Protein AF-A0A2T2WN73-F1 (afdb_monomer)

Radius of gyration: 22.27 Å; Cα contacts (8 Å, |Δi|>4): 66; chains: 1; bounding box: 47×27×77 Å

Organism: NCBI:txid53633

Secondary structure (DSSP, 8-state):
--HHHHHHHHHHHHHHHHHHHHHHT--HHHHHHHHHHHHHHHHHHHHHHHHHHHHHHH--S--HHHHHHHHHHHHHHHHHHHHHHHHHHHHHHHHHTTHHHHHHHHHHH-THHHHHHHHHHHHHHHHHHTTS----SSSSSSTTS----

Nearest PDB structures (foldseek):
  4d2e-assembly1_B  TM=8.988E-01  e=9.917E-03  Escherichia coli K-12
  4d2e-assembly1_C  TM=9.033E-01  e=1.722E-02  Escherichia coli K-12
  4uxz-assembly1_C  TM=8.981E-01  e=1.924E-02  Escherichia coli K-12
  4brb-assembly2_D  TM=8.703E-01  e=1.820E-02  Escherichia coli K-12

pLDDT: mean 76.31, std 14.44, range [42.84, 96.0]

Sequence (149 aa):
MRYQRNLRVHVSIALIAVTLGWLIGLSSLEWALVVLTMASVLTLELVNTGIEALVDLVSPGQHHLAAVAKDAAAGAVLVAAAASVVVGLLVYGPQLGHFGQRFMIRWQESPAVIVAWGVVLALCYVVIWGVVPARKRREGGQNRIGGTP

Mean predicted aligned error: 11.68 Å

Structure (mmCIF, N/CA/C/O backbone):
data_AF-A0A2T2WN73-F1
#
_entry.id   AF-A0A2T2WN73-F1
#
loop_
_atom_site.group_PDB
_atom_site.id
_atom_site.type_symbol
_atom_site.label_atom_id
_atom_site.label_alt_id
_atom_site.label_comp_id
_atom_site.label_asym_id
_atom_site.label_entity_id
_atom_site.label_seq_id
_atom_site.pdbx_PDB_ins_code
_atom_site.Cartn_x
_atom_site.Cartn_y
_atom_site.Cartn_z
_atom_site.occupancy
_atom_site.B_iso_or_equiv
_atom_site.auth_seq_id
_atom_site.auth_comp_id
_atom_site.auth_asym_id
_atom_site.auth_atom_id
_atom_site.pdbx_PDB_model_num
ATOM 1 N N . MET A 1 1 ? -0.260 -2.115 22.208 1.00 42.84 1 MET A N 1
ATOM 2 C CA . MET A 1 1 ? 0.840 -2.563 21.312 1.00 42.84 1 MET A CA 1
ATOM 3 C C . MET A 1 1 ? 0.373 -3.070 19.928 1.00 42.84 1 MET A C 1
ATOM 5 O O . MET A 1 1 ? 1.164 -3.712 19.248 1.00 42.84 1 MET A O 1
ATOM 9 N N . ARG A 1 2 ? -0.858 -2.786 19.455 1.00 52.28 2 ARG A N 1
ATOM 10 C CA . ARG A 1 2 ? -1.332 -3.253 18.129 1.00 52.28 2 ARG A CA 1
ATOM 11 C C . ARG A 1 2 ? -0.942 -2.320 16.973 1.00 52.28 2 ARG A C 1
ATOM 13 O O . ARG A 1 2 ? -0.438 -2.812 15.971 1.00 52.28 2 ARG A O 1
ATOM 20 N N . TYR A 1 3 ? -1.003 -1.002 17.189 1.00 54.50 3 TYR A N 1
ATOM 21 C CA . TYR A 1 3 ? -0.595 0.029 16.219 1.00 54.50 3 TYR A CA 1
ATOM 22 C C . TYR A 1 3 ? 0.779 -0.230 15.579 1.00 54.50 3 TYR A C 1
ATOM 24 O O . TYR A 1 3 ? 0.928 -0.226 14.361 1.00 54.50 3 TYR A O 1
ATOM 32 N N . GLN A 1 4 ? 1.790 -0.554 16.394 1.00 53.72 4 GLN A N 1
ATOM 33 C CA . GLN A 1 4 ? 3.131 -0.815 15.870 1.00 53.72 4 GLN A CA 1
ATOM 34 C C . GLN A 1 4 ? 3.208 -2.054 14.973 1.00 53.72 4 GLN A C 1
ATOM 36 O O . GLN A 1 4 ? 4.087 -2.117 14.123 1.00 53.72 4 GLN A O 1
ATOM 41 N N . ARG A 1 5 ? 2.338 -3.052 15.162 1.00 59.53 5 ARG A N 1
ATOM 42 C CA . ARG A 1 5 ? 2.414 -4.319 14.426 1.00 59.53 5 ARG A CA 1
ATOM 43 C C . ARG A 1 5 ? 1.804 -4.189 13.032 1.00 59.53 5 ARG A C 1
ATOM 45 O O . ARG A 1 5 ? 2.439 -4.621 12.075 1.00 59.53 5 ARG A O 1
ATOM 52 N N . ASN A 1 6 ? 0.652 -3.532 12.915 1.00 65.75 6 ASN A N 1
ATOM 53 C CA . ASN A 1 6 ? -0.012 -3.332 11.626 1.00 65.75 6 ASN A CA 1
ATOM 54 C C . ASN A 1 6 ? 0.774 -2.349 10.751 1.00 65.75 6 ASN A C 1
ATOM 56 O O . ASN A 1 6 ? 1.043 -2.643 9.588 1.00 65.75 6 ASN A O 1
ATOM 60 N N . LEU A 1 7 ? 1.291 -1.261 11.335 1.00 66.75 7 LEU A N 1
ATOM 61 C CA . LEU A 1 7 ? 2.127 -0.301 10.607 1.00 66.75 7 LEU A CA 1
ATOM 62 C C . LEU A 1 7 ? 3.383 -0.960 10.000 1.00 66.75 7 LEU A C 1
ATOM 64 O O . LEU A 1 7 ? 3.749 -0.669 8.866 1.00 66.75 7 LEU A O 1
ATOM 68 N N . ARG A 1 8 ? 4.020 -1.902 10.716 1.00 68.31 8 ARG A N 1
ATOM 69 C CA . ARG A 1 8 ? 5.186 -2.659 10.212 1.00 68.31 8 ARG A CA 1
ATOM 70 C C . ARG A 1 8 ? 4.838 -3.516 8.999 1.00 68.31 8 ARG A C 1
ATOM 72 O O . ARG A 1 8 ? 5.622 -3.569 8.055 1.00 68.31 8 ARG A O 1
ATOM 79 N N . VAL A 1 9 ? 3.680 -4.175 9.016 1.00 71.38 9 VAL A N 1
ATOM 80 C CA . VAL A 1 9 ? 3.205 -4.991 7.890 1.00 71.38 9 VAL A CA 1
ATOM 81 C C . VAL A 1 9 ? 2.917 -4.103 6.683 1.00 71.38 9 VAL A C 1
ATOM 83 O O . VAL A 1 9 ? 3.425 -4.384 5.601 1.00 71.38 9 VAL A O 1
ATOM 86 N N . HIS A 1 10 ? 2.205 -2.989 6.868 1.00 74.00 10 HIS A N 1
ATOM 87 C CA . HIS A 1 10 ? 1.911 -2.071 5.767 1.00 74.00 10 HIS A CA 1
ATOM 88 C C . HIS A 1 10 ? 3.172 -1.450 5.163 1.00 74.00 10 HIS A C 1
ATOM 90 O O . HIS A 1 10 ? 3.284 -1.405 3.944 1.00 74.00 10 HIS A O 1
ATOM 96 N N . VAL A 1 11 ? 4.150 -1.043 5.980 1.00 75.50 11 VAL A N 1
ATOM 97 C CA . VAL A 1 11 ? 5.435 -0.509 5.489 1.00 75.50 11 VAL A CA 1
ATOM 98 C C . VAL A 1 11 ? 6.238 -1.573 4.736 1.00 75.50 11 VAL A C 1
ATOM 100 O O . VAL A 1 11 ? 6.861 -1.276 3.720 1.00 75.50 11 VAL A O 1
ATOM 103 N N . SER A 1 12 ? 6.197 -2.825 5.192 1.00 72.50 12 SER A N 1
ATOM 104 C CA . SER A 1 12 ? 6.900 -3.930 4.531 1.00 72.50 12 SER A CA 1
ATOM 105 C C . SER A 1 12 ? 6.271 -4.266 3.175 1.00 72.50 12 SER A C 1
ATOM 107 O O . SER A 1 12 ? 6.980 -4.409 2.183 1.00 72.50 12 SER A O 1
ATOM 109 N N . ILE A 1 13 ? 4.937 -4.327 3.107 1.00 77.25 13 ILE A N 1
ATOM 110 C CA . ILE A 1 13 ? 4.190 -4.540 1.857 1.00 77.25 13 ILE A CA 1
ATOM 111 C C . ILE A 1 13 ? 4.399 -3.363 0.898 1.00 77.25 13 ILE A C 1
ATOM 113 O O . ILE A 1 13 ? 4.656 -3.577 -0.284 1.00 77.25 13 ILE A O 1
ATOM 117 N N . ALA A 1 14 ? 4.344 -2.132 1.412 1.00 79.50 14 ALA A N 1
ATOM 118 C CA . ALA A 1 14 ? 4.617 -0.910 0.665 1.00 79.50 14 ALA A CA 1
ATOM 119 C C . ALA A 1 14 ? 5.994 -0.950 -0.000 1.00 79.50 14 ALA A C 1
ATOM 121 O O . ALA A 1 14 ? 6.123 -0.666 -1.188 1.00 79.50 14 ALA A O 1
ATOM 122 N N . LEU A 1 15 ? 7.018 -1.347 0.754 1.00 80.12 15 LEU A N 1
ATOM 123 C CA . LEU A 1 15 ? 8.366 -1.456 0.228 1.00 80.12 15 LEU A CA 1
ATOM 124 C C . LEU A 1 15 ? 8.458 -2.495 -0.890 1.00 80.12 15 LEU A C 1
ATOM 126 O O . LEU A 1 15 ? 8.998 -2.192 -1.948 1.00 80.12 15 LEU A O 1
ATOM 130 N N . ILE A 1 16 ? 7.913 -3.694 -0.672 1.00 79.38 16 ILE A N 1
ATOM 131 C CA . ILE A 1 16 ? 7.915 -4.761 -1.680 1.00 79.38 16 ILE A CA 1
ATOM 132 C C . ILE A 1 16 ? 7.222 -4.281 -2.960 1.00 79.38 16 ILE A C 1
ATOM 134 O O . ILE A 1 16 ? 7.762 -4.464 -4.049 1.00 79.38 16 ILE A O 1
ATOM 138 N N . ALA A 1 17 ? 6.064 -3.625 -2.837 1.00 81.31 17 ALA A N 1
ATOM 139 C CA . ALA A 1 17 ? 5.335 -3.075 -3.974 1.00 81.31 17 ALA A CA 1
ATOM 140 C C . ALA A 1 17 ? 6.171 -2.029 -4.728 1.00 81.31 17 ALA A C 1
ATOM 142 O O . ALA A 1 17 ? 6.294 -2.107 -5.945 1.00 81.31 17 ALA A O 1
ATOM 143 N N . VAL A 1 18 ? 6.822 -1.099 -4.024 1.00 82.31 18 VAL A N 1
ATOM 144 C CA . VAL A 1 18 ? 7.696 -0.089 -4.643 1.00 82.31 18 VAL A CA 1
ATOM 145 C C . VAL A 1 18 ? 8.889 -0.740 -5.350 1.00 82.31 18 VAL A C 1
ATOM 147 O O . VAL A 1 18 ? 9.203 -0.397 -6.489 1.00 82.31 18 VAL A O 1
ATOM 150 N N . THR A 1 19 ? 9.544 -1.716 -4.726 1.00 77.94 19 THR A N 1
ATOM 151 C CA . THR A 1 19 ? 10.662 -2.436 -5.346 1.00 77.94 19 THR A CA 1
ATOM 152 C C . THR A 1 19 ? 10.224 -3.160 -6.615 1.00 77.94 19 THR A C 1
ATOM 154 O O . THR A 1 19 ? 10.889 -3.043 -7.644 1.00 77.94 19 THR A O 1
ATOM 157 N N . LEU A 1 20 ? 9.093 -3.869 -6.573 1.00 77.44 20 LEU A N 1
ATOM 158 C CA . LEU A 1 20 ? 8.543 -4.548 -7.743 1.00 77.44 20 LEU A CA 1
ATOM 159 C C . LEU A 1 20 ? 8.162 -3.548 -8.839 1.00 77.44 20 LEU A C 1
ATOM 161 O O . LEU A 1 20 ? 8.543 -3.739 -9.990 1.00 77.44 20 LEU A O 1
ATOM 165 N N . GLY A 1 21 ? 7.498 -2.443 -8.4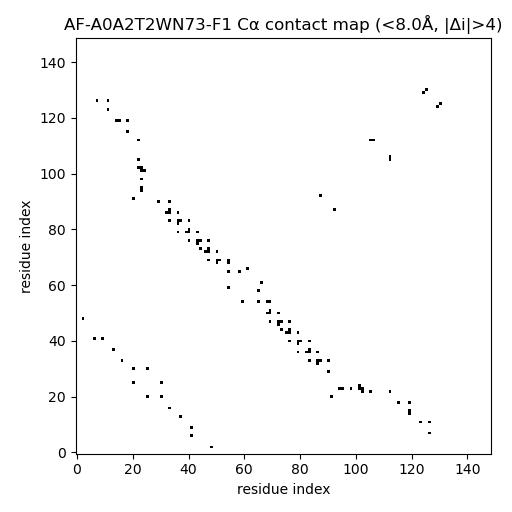98 1.00 80.88 21 GLY A N 1
ATOM 166 C CA . GLY A 1 21 ? 7.137 -1.408 -9.467 1.00 80.88 21 GLY A CA 1
ATOM 167 C C . GLY A 1 21 ? 8.342 -0.800 -10.176 1.00 80.88 21 GLY A C 1
ATOM 168 O O . GLY A 1 21 ? 8.327 -0.556 -11.386 1.00 80.88 21 GLY A O 1
ATOM 169 N N . TRP A 1 22 ? 9.434 -0.630 -9.440 1.00 78.50 22 TRP A N 1
ATOM 170 C CA . TRP A 1 22 ? 10.676 -0.118 -9.991 1.00 78.50 22 TRP A CA 1
ATOM 171 C C . TRP A 1 22 ? 11.383 -1.133 -10.907 1.00 78.50 22 TRP A C 1
ATOM 173 O O . TRP A 1 22 ? 11.800 -0.770 -12.013 1.00 78.50 22 TRP A O 1
ATOM 183 N N . LEU A 1 23 ? 11.456 -2.405 -10.489 1.00 73.56 23 LEU A N 1
ATOM 184 C CA . LEU A 1 23 ? 12.076 -3.496 -11.255 1.00 73.56 23 LEU A CA 1
ATOM 185 C C . LEU A 1 23 ? 11.342 -3.789 -12.567 1.00 73.56 23 LEU A C 1
ATOM 187 O O . LEU A 1 23 ? 11.978 -4.019 -13.593 1.00 73.56 23 LEU A O 1
ATOM 191 N N . ILE A 1 24 ? 10.010 -3.773 -12.540 1.00 76.75 24 ILE A N 1
ATOM 192 C CA . ILE A 1 24 ? 9.179 -4.111 -13.702 1.00 76.75 24 ILE A CA 1
ATOM 193 C C . ILE A 1 24 ? 8.981 -2.884 -14.613 1.00 76.75 24 ILE A C 1
ATOM 195 O O . ILE A 1 24 ? 8.690 -3.008 -15.803 1.00 76.75 24 ILE A O 1
ATOM 199 N N . GLY A 1 25 ? 9.244 -1.685 -14.092 1.00 79.12 25 GLY A N 1
ATOM 200 C CA . GLY A 1 25 ? 9.232 -0.454 -14.867 1.00 79.12 25 GLY A CA 1
ATOM 201 C C . GLY A 1 25 ? 7.831 0.058 -15.143 1.00 79.12 25 GLY A C 1
ATOM 202 O O . GLY A 1 25 ? 7.461 0.246 -16.302 1.00 79.12 25 GLY A O 1
ATOM 203 N N . LEU A 1 26 ? 7.083 0.302 -14.067 1.00 83.88 26 LEU A N 1
ATOM 204 C CA . LEU A 1 26 ? 5.774 0.940 -14.136 1.00 83.88 26 LEU A CA 1
ATOM 205 C C . LEU A 1 26 ? 5.857 2.328 -14.789 1.00 83.88 26 LEU A C 1
ATOM 207 O O . LEU A 1 26 ? 6.781 3.109 -14.541 1.00 83.88 26 LEU A O 1
ATOM 211 N N . SER A 1 27 ? 4.851 2.635 -15.598 1.00 86.88 27 SER A N 1
ATOM 212 C CA . SER A 1 27 ? 4.550 3.970 -16.108 1.00 86.88 27 SER A CA 1
ATOM 213 C C . SER A 1 27 ? 4.114 4.913 -14.981 1.00 86.88 27 SER A C 1
ATOM 215 O O . SER A 1 27 ? 3.732 4.484 -13.891 1.00 86.88 27 SER A O 1
ATOM 217 N N . SER A 1 28 ? 4.125 6.223 -15.239 1.00 84.69 28 SER A N 1
ATOM 218 C CA . SER A 1 28 ? 3.719 7.231 -14.249 1.00 84.69 28 SER A CA 1
ATOM 219 C C . SER A 1 28 ? 2.285 7.038 -13.740 1.00 84.69 28 SER A C 1
ATOM 221 O O . SER A 1 28 ? 2.020 7.295 -12.569 1.00 84.69 28 SER A O 1
ATOM 223 N N . LEU A 1 29 ? 1.370 6.560 -14.591 1.00 87.12 29 LEU A N 1
ATOM 224 C CA . LEU A 1 29 ? -0.021 6.309 -14.206 1.00 87.12 29 LEU A CA 1
ATOM 225 C C . LEU A 1 29 ? -0.150 5.053 -13.336 1.00 87.12 29 LEU A C 1
ATOM 227 O O . LEU A 1 29 ? -0.840 5.077 -12.322 1.00 87.12 29 LEU A O 1
ATOM 231 N N . GLU A 1 30 ? 0.563 3.982 -13.678 1.00 89.50 30 GLU A N 1
ATOM 232 C CA . GLU A 1 30 ? 0.630 2.770 -12.852 1.00 89.50 30 GLU A CA 1
ATOM 233 C C . GLU A 1 30 ? 1.244 3.063 -11.474 1.00 89.50 30 GLU A C 1
ATOM 235 O O . GLU A 1 30 ? 0.734 2.597 -10.457 1.00 89.50 30 GLU A O 1
ATOM 240 N N . TRP A 1 31 ? 2.279 3.908 -11.420 1.00 87.06 31 TRP A N 1
ATOM 241 C CA . TRP A 1 31 ? 2.838 4.412 -10.164 1.00 87.06 31 TRP A CA 1
ATOM 242 C C . TRP A 1 31 ? 1.831 5.216 -9.350 1.00 87.06 31 TRP A C 1
ATOM 244 O O . TRP A 1 31 ? 1.714 4.996 -8.145 1.00 87.06 31 TRP A O 1
ATOM 254 N N . ALA A 1 32 ? 1.092 6.123 -9.992 1.00 86.50 32 ALA A N 1
ATOM 255 C CA . ALA A 1 32 ? 0.060 6.903 -9.319 1.00 86.50 32 ALA A CA 1
ATOM 256 C C . ALA A 1 32 ? -1.004 5.991 -8.689 1.00 86.50 32 ALA A C 1
ATOM 258 O O . ALA A 1 32 ? -1.383 6.210 -7.540 1.00 86.50 32 ALA A O 1
ATOM 259 N N . LEU A 1 33 ? -1.423 4.932 -9.392 1.00 91.69 33 LEU A N 1
ATOM 260 C CA . LEU A 1 33 ? -2.371 3.944 -8.873 1.00 91.69 33 LEU A CA 1
ATOM 261 C C . LEU A 1 33 ? -1.811 3.182 -7.667 1.00 91.69 33 LEU A C 1
ATOM 263 O O . LEU A 1 33 ? -2.490 3.095 -6.649 1.00 91.69 33 LEU A O 1
ATOM 267 N N . VAL A 1 34 ? -0.575 2.678 -7.750 1.00 90.12 34 VAL A N 1
ATOM 268 C CA . VAL A 1 34 ? 0.078 1.953 -6.643 1.00 90.12 34 VAL A CA 1
ATOM 269 C C . VAL A 1 34 ? 0.242 2.844 -5.409 1.00 90.12 34 VAL A C 1
ATOM 271 O O . VAL A 1 34 ? -0.063 2.425 -4.294 1.00 90.12 34 VAL A O 1
ATOM 274 N N . VAL A 1 35 ? 0.682 4.092 -5.592 1.00 88.62 35 VAL A N 1
ATOM 275 C CA . VAL A 1 35 ? 0.827 5.051 -4.488 1.00 88.62 35 VAL A CA 1
ATOM 276 C C . VAL A 1 35 ? -0.531 5.374 -3.871 1.00 88.62 35 VAL A C 1
ATOM 278 O O . VAL A 1 35 ? -0.653 5.381 -2.646 1.00 88.62 35 VAL A O 1
ATOM 281 N N . LEU A 1 36 ? -1.558 5.601 -4.693 1.00 89.94 36 LEU A N 1
ATOM 282 C CA . LEU A 1 36 ? -2.897 5.941 -4.219 1.00 89.94 36 LEU A CA 1
ATOM 283 C C . LEU A 1 36 ? -3.524 4.793 -3.421 1.00 89.94 36 LEU A C 1
ATOM 285 O O . LEU A 1 36 ? -4.080 5.027 -2.347 1.00 89.94 36 LEU A O 1
ATOM 289 N N . THR A 1 37 ? -3.409 3.551 -3.896 1.00 93.19 37 THR A N 1
ATOM 290 C CA . THR A 1 37 ? -3.959 2.399 -3.173 1.00 93.19 37 THR A CA 1
ATOM 291 C C . THR A 1 37 ? -3.209 2.135 -1.875 1.00 93.19 37 THR A C 1
ATOM 293 O O . THR A 1 37 ? -3.848 1.933 -0.843 1.00 93.19 37 THR A O 1
ATOM 296 N N . MET A 1 38 ? -1.877 2.230 -1.871 1.00 88.38 38 MET A N 1
ATOM 297 C CA . MET A 1 38 ? -1.079 2.127 -0.646 1.00 88.38 38 MET A CA 1
ATOM 298 C C . MET A 1 38 ? -1.441 3.210 0.376 1.00 88.38 38 MET A C 1
ATOM 300 O O . MET A 1 38 ? -1.653 2.899 1.550 1.00 88.38 38 MET A O 1
ATOM 304 N N . ALA A 1 39 ? -1.553 4.465 -0.068 1.00 86.62 39 ALA A N 1
ATOM 305 C CA . ALA A 1 39 ? -1.953 5.578 0.783 1.00 86.62 39 ALA A CA 1
ATOM 306 C C . ALA A 1 39 ? -3.361 5.364 1.352 1.00 86.62 39 ALA A C 1
ATOM 308 O O . ALA A 1 39 ? -3.556 5.531 2.550 1.00 86.62 39 ALA A O 1
ATOM 309 N N . SER A 1 40 ? -4.317 4.911 0.533 1.00 91.25 40 SER A N 1
ATOM 310 C CA . SER A 1 40 ? -5.696 4.669 0.977 1.00 91.25 40 SER A CA 1
ATOM 311 C C . SER A 1 40 ? -5.791 3.628 2.101 1.00 91.25 40 SER A C 1
ATOM 313 O O . SER A 1 40 ? -6.472 3.866 3.098 1.00 91.25 40 SER A O 1
ATOM 315 N N . VAL A 1 41 ? -5.057 2.513 1.991 1.00 90.12 41 VAL A N 1
ATOM 316 C CA . VAL A 1 41 ? -5.029 1.457 3.015 1.00 90.12 41 VAL A CA 1
ATOM 317 C C . VAL A 1 41 ? -4.402 1.978 4.306 1.00 90.12 41 VAL A C 1
ATOM 319 O O . VAL A 1 41 ? -4.953 1.764 5.382 1.00 90.12 41 VAL A O 1
ATOM 322 N N . LEU A 1 42 ? -3.283 2.705 4.208 1.00 84.56 42 LEU A N 1
ATOM 323 C CA . LEU A 1 42 ? -2.624 3.309 5.369 1.00 84.56 42 LEU A CA 1
ATOM 324 C C . LEU A 1 42 ? -3.522 4.332 6.068 1.00 84.56 42 LEU A C 1
ATOM 326 O O . LEU A 1 42 ? -3.646 4.303 7.289 1.00 84.56 42 LEU A O 1
ATOM 330 N N . THR A 1 43 ? -4.167 5.219 5.312 1.00 87.75 43 THR A N 1
ATOM 331 C CA . THR A 1 43 ? -5.100 6.205 5.862 1.00 87.75 43 THR A CA 1
ATOM 332 C C . THR A 1 43 ? -6.244 5.520 6.600 1.00 87.75 43 THR A C 1
ATOM 334 O O . THR A 1 43 ? -6.556 5.916 7.720 1.00 87.75 43 THR A O 1
ATOM 337 N N . LEU A 1 44 ? -6.839 4.473 6.024 1.00 92.12 44 LEU A N 1
ATOM 338 C CA . LEU A 1 44 ? -7.932 3.752 6.674 1.00 92.12 44 LEU A CA 1
ATOM 339 C C . LEU A 1 44 ? -7.482 2.983 7.916 1.00 92.12 44 LEU A C 1
ATOM 341 O O . LEU A 1 44 ? -8.214 2.966 8.899 1.00 92.12 44 LEU A O 1
ATOM 345 N N . GLU A 1 45 ? -6.274 2.424 7.929 1.00 88.94 45 GLU A N 1
ATOM 346 C CA . GLU A 1 45 ? -5.708 1.787 9.124 1.00 88.94 45 GLU A CA 1
ATOM 347 C C . GLU A 1 45 ? -5.482 2.801 10.264 1.00 88.94 45 GLU A C 1
ATOM 349 O O . GLU A 1 45 ? -5.769 2.524 11.435 1.00 88.94 45 GLU A O 1
ATOM 354 N N . LEU A 1 46 ? -5.012 4.010 9.929 1.00 86.06 46 LEU A N 1
ATOM 355 C CA . LEU A 1 46 ? -4.867 5.111 10.888 1.00 86.06 46 LEU A CA 1
ATOM 356 C C . LEU A 1 46 ? -6.226 5.566 11.427 1.00 86.06 46 LEU A C 1
ATOM 358 O O . LEU A 1 46 ? -6.371 5.756 12.635 1.00 86.06 46 LEU A O 1
ATOM 362 N N . VAL A 1 47 ? -7.225 5.700 10.550 1.00 89.12 47 VAL A N 1
ATOM 363 C CA . VAL A 1 47 ? -8.602 6.034 10.940 1.00 89.12 47 VAL A CA 1
ATOM 364 C C . VAL A 1 47 ? -9.188 4.940 11.832 1.00 89.12 47 VAL A C 1
ATOM 366 O O . VAL A 1 47 ? -9.753 5.266 12.870 1.00 89.12 47 VAL A O 1
ATOM 369 N N . ASN A 1 48 ? -8.995 3.661 11.499 1.00 92.06 48 ASN A N 1
ATOM 370 C CA . ASN A 1 48 ? -9.433 2.534 12.321 1.00 92.06 48 ASN A CA 1
ATOM 371 C C . ASN A 1 48 ? -8.814 2.582 13.725 1.00 92.06 48 ASN A C 1
ATOM 373 O O . ASN A 1 48 ? -9.532 2.515 14.719 1.00 92.06 48 ASN A O 1
ATOM 377 N N . THR A 1 49 ? -7.501 2.812 13.821 1.00 88.00 49 THR A N 1
ATOM 378 C CA . THR A 1 49 ? -6.820 2.989 15.116 1.00 88.00 49 THR A CA 1
ATOM 379 C C . THR A 1 49 ? -7.381 4.198 15.884 1.00 88.00 49 THR A C 1
ATOM 381 O O . THR A 1 49 ? -7.563 4.138 17.100 1.00 88.00 49 THR A O 1
ATOM 384 N N . GLY A 1 50 ? -7.671 5.303 15.189 1.00 87.12 50 GLY A N 1
ATOM 385 C CA . GLY A 1 50 ? -8.279 6.495 15.784 1.00 87.12 50 GLY A CA 1
ATOM 386 C C . GLY A 1 50 ? -9.686 6.236 16.330 1.00 87.12 50 GLY A C 1
ATOM 387 O O . GLY A 1 50 ? -10.000 6.676 17.435 1.00 87.12 50 GLY A O 1
ATOM 388 N N . ILE A 1 51 ? -10.507 5.479 15.597 1.00 91.25 51 ILE A N 1
ATOM 389 C CA . ILE A 1 51 ? -11.844 5.058 16.033 1.00 91.25 51 ILE A CA 1
ATOM 390 C C . ILE A 1 51 ? -11.741 4.117 17.235 1.00 91.25 51 ILE A C 1
ATOM 392 O O . ILE A 1 51 ? -12.460 4.323 18.209 1.00 91.25 51 ILE A O 1
ATOM 396 N N . GLU A 1 52 ? -10.831 3.136 17.223 1.00 88.94 52 GLU A N 1
ATOM 397 C CA . GLU A 1 52 ? -10.587 2.271 18.386 1.00 88.94 52 GLU A CA 1
ATOM 398 C C . GLU A 1 52 ? -10.258 3.100 19.635 1.00 88.94 52 GLU A C 1
ATOM 400 O O . GLU A 1 52 ? -10.893 2.914 20.673 1.00 88.94 52 GLU A O 1
ATOM 405 N N . ALA A 1 53 ? -9.331 4.058 19.519 1.00 89.62 53 ALA A N 1
ATOM 406 C CA . ALA A 1 53 ? -8.922 4.918 20.627 1.00 89.62 53 ALA A CA 1
ATOM 407 C C . ALA A 1 53 ? -10.056 5.828 21.124 1.00 89.62 53 ALA A C 1
ATOM 409 O O . ALA A 1 53 ? -10.224 5.998 22.332 1.00 89.62 53 ALA A O 1
ATOM 410 N N . LEU A 1 54 ? -10.849 6.397 20.210 1.00 91.62 54 LEU A N 1
ATOM 411 C CA . LEU A 1 54 ? -12.008 7.213 20.565 1.00 91.62 54 LEU A CA 1
ATOM 412 C C . LEU A 1 54 ? -13.057 6.382 21.306 1.00 91.62 54 LEU A C 1
ATOM 414 O O . LEU A 1 54 ? -13.538 6.808 22.352 1.00 91.62 54 LEU A O 1
ATOM 418 N N . VAL A 1 55 ? -13.396 5.200 20.787 1.00 90.75 55 VAL A N 1
ATOM 419 C CA . VAL A 1 55 ? -14.388 4.307 21.398 1.00 90.75 55 VAL A CA 1
ATOM 420 C C . VAL A 1 55 ? -13.923 3.834 22.778 1.00 90.75 55 VAL A C 1
ATOM 422 O O . VAL A 1 55 ? -14.725 3.836 23.709 1.00 90.75 55 VAL A O 1
ATOM 425 N N . ASP A 1 56 ? -12.639 3.497 22.937 1.00 88.25 56 ASP A N 1
ATOM 426 C CA . ASP A 1 56 ? -12.054 3.119 24.232 1.00 88.25 56 ASP A CA 1
ATOM 427 C C . ASP A 1 56 ? -12.091 4.270 25.253 1.00 88.25 56 ASP A C 1
ATOM 429 O O . ASP A 1 56 ? -12.242 4.026 26.450 1.00 88.25 56 ASP A O 1
ATOM 433 N N . LEU A 1 57 ? -11.992 5.524 24.791 1.00 90.19 57 LEU A N 1
ATOM 434 C CA . LEU A 1 57 ? -12.083 6.711 25.643 1.00 90.19 57 LEU A CA 1
ATOM 435 C C . LEU A 1 57 ? -13.522 6.996 26.098 1.00 90.19 57 LEU A C 1
ATOM 437 O O . LEU A 1 57 ? -13.743 7.305 27.267 1.00 90.19 57 LEU A O 1
ATOM 441 N N . VAL A 1 58 ? -14.497 6.925 25.185 1.00 90.62 58 VAL A N 1
ATOM 442 C CA . VAL A 1 58 ? -15.889 7.327 25.471 1.00 90.62 58 VAL A CA 1
ATOM 443 C C . VAL A 1 58 ? -16.753 6.197 26.033 1.00 90.62 58 VAL A C 1
ATOM 445 O O . VAL A 1 58 ? -17.776 6.468 26.654 1.00 90.62 58 VAL A O 1
ATOM 448 N N . SER A 1 59 ? -16.364 4.935 25.828 1.00 85.62 59 SER A N 1
ATOM 449 C CA . SER A 1 59 ? -17.116 3.754 26.264 1.00 85.62 59 SER A CA 1
ATOM 450 C C . SER A 1 59 ? -16.193 2.708 26.909 1.00 85.62 59 SER A C 1
ATOM 452 O O . SER A 1 59 ? -15.953 1.652 26.322 1.00 85.62 59 SER A O 1
ATOM 454 N N . PRO A 1 60 ? -15.708 2.945 28.143 1.00 74.69 60 PRO A N 1
ATOM 455 C CA . PRO A 1 60 ? -14.832 2.009 28.858 1.00 74.69 60 PRO A CA 1
ATOM 456 C C . PRO A 1 60 ? -15.497 0.663 29.229 1.00 74.69 60 PRO A C 1
ATOM 458 O O . PRO A 1 60 ? -14.806 -0.267 29.643 1.00 74.69 60 PRO A O 1
ATOM 461 N N . GLY A 1 61 ? -16.824 0.533 29.076 1.00 74.62 61 GLY A N 1
ATOM 462 C CA . GLY A 1 61 ? -17.575 -0.724 29.206 1.00 74.62 61 GLY A CA 1
ATOM 463 C C . GLY A 1 61 ? -17.957 -1.346 27.854 1.00 74.62 61 GLY A C 1
ATOM 464 O O . GLY A 1 61 ? -17.958 -0.675 26.822 1.00 74.62 61 GLY A O 1
ATOM 465 N N . GLN A 1 62 ? -18.321 -2.636 27.846 1.00 70.94 62 GLN A N 1
ATOM 466 C CA . GLN A 1 62 ? -18.802 -3.300 26.627 1.00 70.94 62 GLN A CA 1
ATOM 467 C C . GLN A 1 62 ? -20.194 -2.784 26.236 1.00 70.94 62 GLN A C 1
ATOM 469 O O . GLN A 1 62 ? -21.204 -3.191 26.807 1.00 70.94 62 GLN A O 1
ATOM 474 N N . HIS A 1 63 ? -20.240 -1.907 25.234 1.00 85.00 63 HIS A N 1
ATOM 475 C CA . HIS A 1 63 ? -21.473 -1.450 24.597 1.00 85.00 63 HIS A CA 1
ATOM 476 C C . HIS A 1 63 ? -21.638 -2.076 23.214 1.00 85.00 63 HIS A C 1
ATOM 478 O O . HIS A 1 63 ? -20.706 -2.110 22.413 1.00 85.00 63 HIS A O 1
ATOM 484 N N . HIS A 1 64 ? -22.860 -2.502 22.894 1.00 89.00 64 HIS A N 1
ATOM 485 C CA . HIS A 1 64 ? -23.179 -3.078 21.586 1.00 89.00 64 HIS A CA 1
ATOM 486 C C . HIS A 1 64 ? -22.824 -2.130 20.424 1.00 89.00 64 HIS A C 1
ATOM 488 O O . HIS A 1 64 ? -22.185 -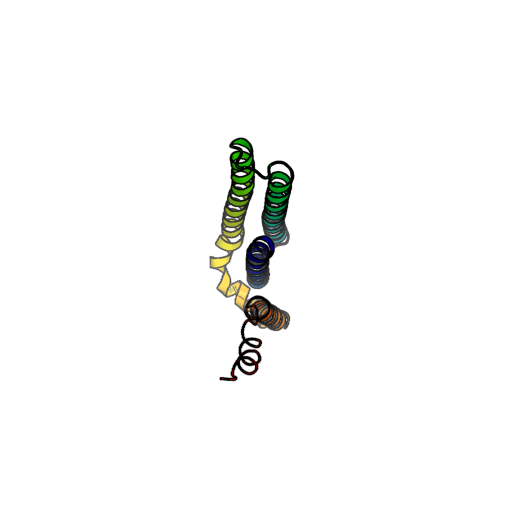2.543 19.462 1.00 89.00 64 HIS A O 1
ATOM 494 N N . LEU A 1 65 ? -23.139 -0.835 20.548 1.00 89.50 65 LEU A N 1
ATOM 495 C CA . LEU A 1 65 ? -22.807 0.171 19.529 1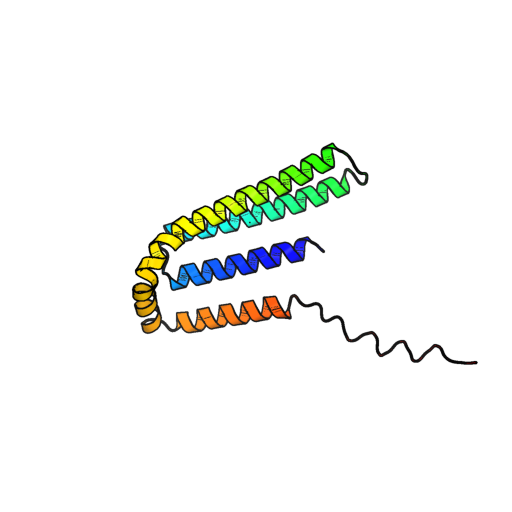.00 89.50 65 LEU A CA 1
ATOM 496 C C . LEU A 1 65 ? -21.293 0.390 19.368 1.00 89.50 65 LEU A C 1
ATOM 498 O O . LEU A 1 65 ? -20.825 0.643 18.261 1.00 89.50 65 LEU A O 1
ATOM 502 N N . ALA A 1 66 ? -20.522 0.254 20.452 1.00 89.12 66 ALA A N 1
ATOM 503 C CA . ALA A 1 66 ? -19.065 0.346 20.414 1.00 89.12 66 ALA A CA 1
ATOM 504 C C . ALA A 1 66 ? -18.446 -0.814 19.615 1.00 89.12 66 ALA A C 1
ATOM 506 O O . ALA A 1 66 ? -17.488 -0.600 18.875 1.00 89.12 66 ALA A O 1
ATOM 507 N N . ALA A 1 67 ? -19.016 -2.019 19.724 1.00 89.19 67 ALA A N 1
ATOM 508 C CA . ALA A 1 67 ? -18.608 -3.162 18.909 1.00 89.19 67 ALA A CA 1
ATOM 509 C C . ALA A 1 67 ? -18.903 -2.917 17.421 1.00 89.19 67 ALA A C 1
ATOM 511 O O . ALA A 1 67 ? -17.998 -3.019 16.601 1.00 89.19 67 ALA A O 1
ATOM 512 N N . VAL A 1 68 ? -20.120 -2.467 17.091 1.00 93.00 68 VAL A N 1
ATOM 513 C CA . VAL A 1 68 ? -20.513 -2.160 15.702 1.00 93.00 68 VAL A CA 1
ATOM 514 C C . VAL A 1 68 ? -19.597 -1.106 15.070 1.00 93.00 68 VAL A C 1
ATOM 516 O O . VAL A 1 68 ? -19.181 -1.263 13.924 1.00 93.00 68 VAL A O 1
ATOM 519 N N . ALA A 1 69 ? -19.244 -0.047 15.805 1.00 91.50 69 ALA A N 1
ATOM 520 C CA . ALA A 1 69 ? -18.344 0.992 15.304 1.00 91.50 69 ALA A CA 1
ATOM 521 C C . ALA A 1 69 ? -16.933 0.455 15.002 1.00 91.50 69 ALA A C 1
ATOM 523 O O . ALA A 1 69 ? -16.362 0.781 13.960 1.00 91.50 69 ALA A O 1
ATOM 524 N N . LYS A 1 70 ? -16.383 -0.388 15.887 1.00 90.62 70 LYS A N 1
ATOM 525 C CA . LYS A 1 70 ? -15.071 -1.025 15.688 1.00 90.62 70 LYS A CA 1
ATOM 526 C C . LYS A 1 70 ? -15.089 -2.008 14.517 1.00 90.62 70 LYS A C 1
ATOM 528 O O . LYS A 1 70 ? -14.181 -1.980 13.691 1.00 90.62 70 LYS A O 1
ATOM 533 N N . ASP A 1 71 ? -16.141 -2.814 14.400 1.00 94.25 71 ASP A N 1
ATOM 534 C CA . ASP A 1 71 ? -16.290 -3.780 13.307 1.00 94.25 71 ASP A CA 1
ATOM 535 C C . ASP A 1 71 ? -16.444 -3.079 11.951 1.00 94.25 71 ASP A C 1
ATOM 537 O O . ASP A 1 71 ? -15.840 -3.495 10.962 1.00 94.25 71 ASP A O 1
ATOM 541 N N . ALA A 1 72 ? -17.188 -1.970 11.898 1.00 94.69 72 ALA A N 1
ATOM 542 C CA . ALA A 1 72 ? -17.315 -1.157 10.691 1.00 94.69 72 ALA A CA 1
ATOM 543 C C . ALA A 1 72 ? -15.974 -0.528 10.274 1.00 94.69 72 ALA A C 1
ATOM 545 O O . ALA A 1 72 ? -15.629 -0.536 9.090 1.00 94.69 72 ALA A O 1
ATOM 546 N N . ALA A 1 73 ? -15.198 -0.022 11.237 1.00 91.81 73 ALA A N 1
ATOM 547 C CA . ALA A 1 73 ? -13.881 0.551 10.978 1.00 91.81 73 ALA A CA 1
ATOM 548 C C . ALA A 1 73 ? -12.888 -0.504 10.455 1.00 91.81 73 ALA A C 1
ATOM 550 O O . ALA A 1 73 ? -12.233 -0.283 9.434 1.00 91.81 73 ALA A O 1
ATOM 551 N N . ALA A 1 74 ? -12.856 -1.690 11.069 1.00 90.81 74 ALA A N 1
ATOM 552 C CA . ALA A 1 74 ? -12.059 -2.817 10.590 1.00 90.81 74 ALA A CA 1
ATOM 553 C C . ALA A 1 74 ? -12.520 -3.303 9.201 1.00 90.81 74 ALA A C 1
ATOM 555 O O . ALA A 1 74 ? -11.697 -3.611 8.335 1.00 90.81 74 ALA A O 1
ATOM 556 N N . GLY A 1 75 ? -13.833 -3.317 8.953 1.00 93.25 75 GLY A N 1
ATOM 557 C CA . GLY A 1 75 ? -14.419 -3.648 7.655 1.00 93.25 75 GLY A CA 1
ATOM 558 C C . GLY A 1 75 ? -13.983 -2.690 6.542 1.00 93.25 75 GLY A C 1
ATOM 559 O O . GLY A 1 75 ? -13.660 -3.137 5.441 1.00 93.25 75 GLY A O 1
ATOM 560 N N . ALA A 1 76 ? -13.892 -1.388 6.826 1.00 94.44 76 ALA A N 1
ATOM 561 C CA . ALA A 1 76 ? -13.409 -0.399 5.862 1.00 94.44 76 ALA A CA 1
ATOM 562 C C . ALA A 1 76 ? -11.948 -0.655 5.448 1.00 94.44 76 ALA A C 1
ATOM 564 O O . ALA A 1 76 ? -11.627 -0.618 4.257 1.00 94.44 76 ALA A O 1
ATOM 565 N N . VAL A 1 77 ? -11.074 -0.983 6.409 1.00 91.56 77 VAL A N 1
ATOM 566 C CA . VAL A 1 77 ? -9.679 -1.366 6.128 1.00 91.56 77 VAL A CA 1
ATOM 567 C C . VAL A 1 77 ? -9.626 -2.612 5.245 1.00 91.56 77 VAL A C 1
ATOM 569 O O . VAL A 1 77 ? -8.873 -2.640 4.272 1.00 91.56 77 VAL A O 1
ATOM 572 N N . LEU A 1 78 ? -10.445 -3.626 5.544 1.00 91.81 78 LEU A N 1
ATOM 573 C CA . LEU A 1 78 ? -10.493 -4.868 4.771 1.00 91.81 78 LEU A CA 1
ATOM 574 C C . LEU A 1 78 ? -10.888 -4.618 3.310 1.00 91.81 78 LEU A C 1
ATOM 576 O O . LEU A 1 78 ? -10.239 -5.138 2.402 1.00 91.81 78 LEU A O 1
ATOM 580 N N . VAL A 1 79 ? -11.918 -3.801 3.077 1.00 96.00 79 VAL A N 1
ATOM 581 C CA . VAL A 1 79 ? -12.366 -3.444 1.722 1.00 96.00 79 VAL A CA 1
ATOM 582 C C . VAL A 1 79 ? -11.258 -2.723 0.954 1.00 96.00 79 VAL A C 1
ATOM 584 O O . VAL A 1 79 ? -10.981 -3.067 -0.195 1.00 96.00 79 VAL A O 1
ATOM 587 N N . ALA A 1 80 ? -10.574 -1.768 1.584 1.00 93.25 80 ALA A N 1
ATOM 588 C CA . ALA A 1 80 ? -9.473 -1.061 0.939 1.00 93.25 80 ALA A CA 1
ATOM 589 C C . ALA A 1 80 ? -8.265 -1.963 0.664 1.00 93.25 80 ALA A C 1
ATOM 591 O O . ALA A 1 80 ? -7.651 -1.864 -0.400 1.00 93.25 80 ALA A O 1
ATOM 592 N N . ALA A 1 81 ? -7.941 -2.878 1.580 1.00 90.19 81 ALA A N 1
ATOM 593 C CA . ALA A 1 81 ? -6.889 -3.865 1.372 1.00 90.19 81 ALA A CA 1
ATOM 594 C C . ALA A 1 81 ? -7.217 -4.785 0.185 1.00 90.19 81 ALA A C 1
ATOM 596 O O . ALA A 1 81 ? -6.362 -5.006 -0.673 1.00 90.19 81 ALA A O 1
ATOM 597 N N . ALA A 1 82 ? -8.463 -5.256 0.080 1.00 93.69 82 ALA A N 1
ATOM 598 C CA . ALA A 1 82 ? -8.919 -6.058 -1.053 1.00 93.69 82 ALA A CA 1
ATOM 599 C C . ALA A 1 82 ? -8.844 -5.278 -2.378 1.00 93.69 82 ALA A C 1
ATOM 601 O O . ALA A 1 82 ? -8.315 -5.790 -3.365 1.00 93.69 82 ALA A O 1
ATOM 602 N N . ALA A 1 83 ? -9.292 -4.019 -2.395 1.00 93.94 83 ALA A N 1
ATOM 603 C CA . ALA A 1 83 ? -9.184 -3.153 -3.568 1.00 93.94 83 ALA A CA 1
ATOM 604 C C . ALA A 1 83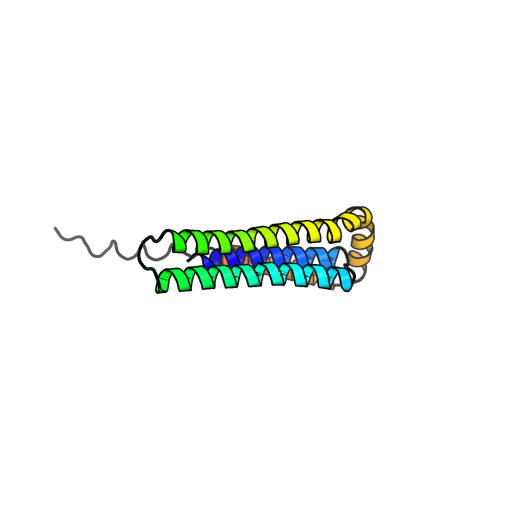 ? -7.719 -2.928 -3.988 1.00 93.94 83 ALA A C 1
ATOM 606 O O . ALA A 1 83 ? -7.397 -2.997 -5.173 1.00 93.94 83 ALA A O 1
ATOM 607 N N . SER A 1 84 ? -6.818 -2.727 -3.021 1.00 92.31 84 SER A N 1
ATOM 608 C CA . SER A 1 84 ? -5.378 -2.586 -3.267 1.00 92.31 84 SER A CA 1
ATOM 609 C C . SER A 1 84 ? -4.776 -3.836 -3.915 1.00 92.31 84 SER A C 1
ATOM 611 O O . SER A 1 84 ? -4.011 -3.721 -4.873 1.00 92.31 84 SER A O 1
ATOM 613 N N . VAL A 1 85 ? -5.182 -5.034 -3.475 1.00 90.81 85 VAL A N 1
ATOM 614 C CA . VAL A 1 85 ? -4.772 -6.299 -4.109 1.00 90.81 85 VAL A CA 1
ATOM 615 C C . VAL A 1 85 ? -5.259 -6.377 -5.554 1.00 90.81 85 VAL A C 1
ATOM 617 O O . VAL A 1 85 ? -4.471 -6.704 -6.438 1.00 90.81 85 VAL A O 1
ATOM 620 N N . VAL A 1 86 ? -6.524 -6.038 -5.821 1.00 94.00 86 VAL A N 1
ATOM 621 C CA . VAL A 1 86 ? -7.078 -6.048 -7.186 1.00 94.00 86 VAL A CA 1
ATOM 622 C C . VAL A 1 86 ? -6.316 -5.085 -8.096 1.00 94.00 86 VAL A C 1
ATOM 624 O O . VAL A 1 86 ? -5.899 -5.476 -9.183 1.00 94.00 86 VAL A O 1
ATOM 627 N N . VAL A 1 87 ? -6.065 -3.853 -7.648 1.00 93.44 87 VAL A N 1
ATOM 628 C CA . VAL A 1 87 ? -5.267 -2.882 -8.413 1.00 93.44 87 VAL A CA 1
ATOM 629 C C . VAL A 1 87 ? -3.845 -3.393 -8.630 1.00 93.44 87 VAL A C 1
ATOM 631 O O . VAL A 1 87 ? -3.334 -3.299 -9.742 1.00 93.44 87 VAL A O 1
ATOM 634 N N . GLY A 1 88 ? -3.222 -3.993 -7.612 1.00 87.94 88 GLY A N 1
ATOM 635 C CA . GLY A 1 88 ? -1.916 -4.632 -7.745 1.00 87.94 88 GLY A CA 1
ATOM 636 C C . GLY A 1 88 ? -1.911 -5.708 -8.833 1.00 87.94 88 GLY A C 1
ATOM 637 O O . GLY A 1 88 ? -1.039 -5.703 -9.694 1.00 87.94 88 GLY A O 1
ATOM 638 N N . LEU A 1 89 ? -2.912 -6.587 -8.866 1.00 88.81 89 LEU A N 1
ATOM 639 C CA . LEU A 1 89 ? -3.026 -7.606 -9.912 1.00 88.81 89 LEU A CA 1
ATOM 640 C C . LEU A 1 89 ? -3.216 -6.998 -11.306 1.00 88.81 89 LEU A C 1
ATOM 642 O O . LEU A 1 89 ? -2.626 -7.492 -12.261 1.00 88.81 89 LEU A O 1
ATOM 646 N N . LEU A 1 90 ? -3.989 -5.919 -11.434 1.00 89.44 90 LEU A N 1
ATOM 647 C CA . LEU A 1 90 ? -4.204 -5.243 -12.718 1.00 89.44 90 LEU A CA 1
ATOM 648 C C . LEU A 1 90 ? -2.957 -4.504 -13.217 1.00 89.44 90 LEU A C 1
ATOM 650 O O 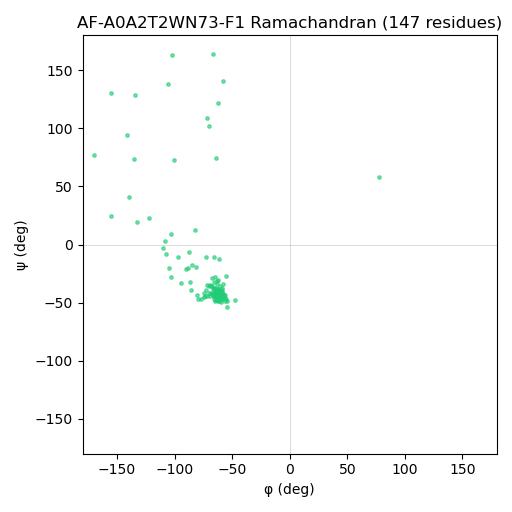. LEU A 1 90 ? -2.702 -4.487 -14.417 1.00 89.44 90 LEU A O 1
ATOM 654 N N . VAL A 1 91 ? -2.178 -3.915 -12.309 1.00 89.31 91 VAL A N 1
ATOM 655 C CA . VAL A 1 91 ? -0.954 -3.173 -12.642 1.00 89.31 91 VAL A CA 1
ATOM 656 C C . VAL A 1 91 ? 0.220 -4.123 -12.899 1.00 89.31 91 VAL A C 1
ATOM 658 O O . VAL A 1 91 ? 0.927 -3.987 -13.894 1.00 89.31 91 VAL A O 1
ATOM 661 N N . TYR A 1 92 ? 0.430 -5.112 -12.028 1.00 84.19 92 TYR A N 1
ATOM 662 C CA . TYR A 1 92 ? 1.570 -6.030 -12.115 1.00 84.19 92 TYR A CA 1
ATOM 663 C C . TYR A 1 92 ? 1.313 -7.237 -13.026 1.00 84.19 92 TYR A C 1
ATOM 665 O O . TYR A 1 92 ? 2.243 -7.724 -13.669 1.00 84.19 92 TYR A O 1
ATOM 673 N N . GLY A 1 93 ? 0.069 -7.715 -13.112 1.00 83.44 93 GLY A N 1
ATOM 674 C CA . GLY A 1 93 ? -0.324 -8.920 -13.854 1.00 83.44 93 GLY A CA 1
ATOM 675 C C . GLY A 1 93 ? 0.096 -8.919 -15.327 1.00 83.44 93 GLY A C 1
ATOM 676 O O . GLY A 1 93 ? 0.801 -9.836 -15.746 1.00 83.44 93 GLY A O 1
ATOM 677 N N . PRO A 1 94 ? -0.254 -7.889 -16.119 1.00 80.62 94 PRO A N 1
ATOM 678 C CA . PRO A 1 94 ? 0.134 -7.812 -17.529 1.00 80.62 94 PRO A CA 1
ATOM 679 C C . PRO A 1 94 ? 1.652 -7.750 -17.724 1.00 80.62 94 PRO A C 1
ATOM 681 O O . PRO A 1 94 ? 2.189 -8.227 -18.724 1.00 80.62 94 PRO A O 1
ATOM 684 N N . GLN A 1 95 ? 2.363 -7.170 -16.758 1.00 75.44 95 GLN A N 1
ATOM 685 C CA . GLN A 1 95 ? 3.798 -6.959 -16.862 1.00 75.44 95 GLN A CA 1
ATOM 686 C C . GLN A 1 95 ? 4.618 -8.206 -16.502 1.00 75.44 95 GLN A C 1
ATOM 688 O O . GLN A 1 95 ? 5.763 -8.314 -16.939 1.00 75.44 95 GLN A O 1
ATOM 693 N N . LEU A 1 96 ? 4.036 -9.177 -15.787 1.00 72.62 96 LEU A N 1
ATOM 694 C CA . LEU A 1 96 ? 4.670 -10.467 -15.489 1.00 72.62 96 LEU A CA 1
ATOM 695 C C . LEU A 1 96 ? 5.020 -11.257 -16.762 1.00 72.62 96 LEU A C 1
ATOM 697 O O . LEU A 1 96 ? 6.085 -11.866 -16.823 1.00 72.62 96 LEU A O 1
ATOM 701 N N . GLY A 1 97 ? 4.191 -11.188 -17.810 1.00 71.00 97 GLY A N 1
ATOM 702 C CA . GLY A 1 97 ? 4.474 -11.848 -19.095 1.00 71.00 97 GLY A CA 1
ATOM 703 C C . GLY A 1 97 ? 5.668 -11.250 -19.851 1.00 71.00 97 GLY A C 1
ATOM 704 O O . GLY A 1 97 ? 6.379 -11.958 -20.560 1.00 71.00 97 GLY A O 1
ATOM 705 N N . HIS A 1 98 ? 5.940 -9.958 -19.652 1.00 66.75 98 HIS A N 1
ATOM 706 C CA . HIS A 1 98 ? 7.071 -9.240 -20.257 1.00 66.75 98 HIS A CA 1
ATOM 707 C C . HIS A 1 98 ? 8.229 -9.007 -19.277 1.00 66.75 98 HIS A C 1
ATOM 709 O O . HIS A 1 98 ? 9.183 -8.287 -19.592 1.00 66.75 98 HIS A O 1
ATOM 715 N N . PHE A 1 99 ? 8.159 -9.628 -18.097 1.00 70.12 99 PHE A N 1
ATOM 716 C CA . PHE A 1 99 ? 9.092 -9.416 -16.999 1.00 70.12 99 PHE A CA 1
ATOM 717 C C . PHE A 1 99 ? 10.536 -9.680 -17.419 1.00 70.12 99 PHE A C 1
ATOM 719 O O . PHE A 1 99 ? 11.390 -8.823 -17.216 1.00 70.12 99 PHE A O 1
ATOM 726 N N . GLY A 1 100 ? 10.801 -10.817 -18.074 1.00 65.94 100 GLY A N 1
ATOM 727 C CA . GLY A 1 100 ? 12.159 -11.218 -18.454 1.00 65.94 100 GLY A CA 1
ATOM 728 C C . GLY A 1 100 ? 12.868 -10.201 -19.352 1.00 65.94 100 GLY A C 1
ATOM 729 O O . GLY A 1 100 ? 14.031 -9.883 -19.118 1.00 65.94 100 GLY A O 1
ATOM 730 N N . GLN A 1 101 ? 12.158 -9.619 -20.325 1.00 66.44 101 GLN A N 1
ATOM 731 C CA . GLN A 1 101 ? 12.745 -8.630 -21.235 1.00 66.44 101 GLN A CA 1
ATOM 732 C C . GLN A 1 101 ? 12.985 -7.278 -20.552 1.00 66.44 101 GLN A C 1
ATOM 734 O O . GLN A 1 101 ? 14.057 -6.693 -20.696 1.00 66.44 101 GLN A O 1
ATOM 739 N N . ARG A 1 102 ? 12.014 -6.789 -19.769 1.00 69.06 102 ARG A N 1
ATOM 740 C CA . ARG A 1 102 ? 12.137 -5.511 -19.045 1.00 69.06 102 ARG A CA 1
ATOM 741 C C . ARG A 1 102 ? 13.183 -5.570 -17.932 1.00 69.06 102 ARG A C 1
ATOM 743 O O . ARG A 1 102 ? 13.904 -4.594 -17.721 1.00 69.06 102 ARG A O 1
ATOM 750 N N . PHE A 1 103 ? 13.287 -6.717 -17.264 1.00 66.94 103 PHE A N 1
ATOM 751 C CA . PHE A 1 103 ? 14.297 -6.992 -16.252 1.00 66.94 103 PHE A CA 1
ATOM 752 C C . PHE A 1 103 ? 15.705 -6.988 -16.853 1.00 66.94 103 PHE A C 1
ATOM 754 O O . PHE A 1 103 ? 16.571 -6.298 -16.326 1.00 66.94 103 PHE A O 1
ATOM 761 N N . MET A 1 104 ? 15.926 -7.678 -17.981 1.00 62.19 104 MET A N 1
ATOM 762 C CA . MET A 1 104 ? 17.238 -7.712 -18.648 1.00 62.19 104 MET A CA 1
ATOM 763 C C . MET A 1 104 ? 17.724 -6.321 -19.069 1.00 62.19 104 MET A C 1
ATOM 765 O O . MET A 1 104 ? 18.883 -5.992 -18.835 1.00 62.19 104 MET A O 1
ATOM 769 N N . ILE A 1 105 ? 16.841 -5.479 -19.614 1.00 64.06 105 ILE A N 1
ATOM 770 C CA . ILE A 1 105 ? 17.199 -4.106 -20.010 1.00 64.06 105 ILE A CA 1
ATOM 771 C C . ILE A 1 105 ? 17.574 -3.263 -18.780 1.00 64.06 105 ILE A C 1
ATOM 773 O O . ILE A 1 105 ? 18.582 -2.566 -18.786 1.00 64.06 105 ILE A O 1
ATOM 777 N N . ARG A 1 106 ? 16.800 -3.341 -17.689 1.00 64.06 106 ARG A N 1
ATOM 778 C CA . ARG A 1 106 ? 17.095 -2.590 -16.453 1.00 64.06 106 ARG A CA 1
ATOM 779 C C . ARG A 1 106 ? 18.341 -3.095 -15.720 1.00 64.06 106 ARG A C 1
ATOM 781 O O . ARG A 1 106 ? 19.049 -2.286 -15.128 1.00 64.06 106 ARG A O 1
ATOM 788 N N . TRP A 1 107 ? 18.603 -4.402 -15.754 1.00 61.47 107 TRP A N 1
ATOM 789 C CA . TRP A 1 107 ? 19.763 -5.035 -15.118 1.00 61.47 107 TRP A CA 1
ATOM 790 C C . TRP A 1 107 ? 21.088 -4.560 -15.716 1.00 61.47 107 TRP A C 1
ATOM 792 O O . TRP A 1 107 ? 22.081 -4.438 -15.003 1.00 61.47 107 TRP A O 1
ATOM 802 N N . GLN A 1 108 ? 21.098 -4.270 -17.015 1.00 63.50 108 GLN A N 1
ATOM 803 C CA . GLN A 1 108 ? 22.327 -3.960 -17.734 1.00 63.50 108 GLN A CA 1
ATOM 804 C C . GLN A 1 108 ? 22.675 -2.459 -17.737 1.00 63.50 108 GLN A C 1
ATOM 806 O O . GLN A 1 108 ? 23.839 -2.110 -17.899 1.00 63.50 108 GLN A O 1
ATOM 811 N N . GLU A 1 109 ? 21.696 -1.577 -17.505 1.00 57.34 109 GLU A N 1
ATOM 812 C CA . GLU A 1 109 ? 21.808 -0.146 -17.835 1.00 57.34 109 GLU A CA 1
ATOM 813 C C . GLU A 1 109 ? 21.916 0.804 -16.620 1.00 57.34 109 GLU A C 1
ATOM 815 O O . GLU A 1 109 ? 22.043 2.015 -16.804 1.00 57.34 109 GLU A O 1
ATOM 820 N N . SER A 1 110 ? 21.844 0.346 -15.355 1.00 58.72 110 SER A N 1
ATOM 821 C CA . SER A 1 110 ? 21.903 1.278 -14.204 1.00 58.72 110 SER A CA 1
ATOM 822 C C . SER A 1 110 ? 22.402 0.683 -12.869 1.00 58.72 110 SER A C 1
ATOM 824 O O . SER A 1 110 ? 21.802 -0.270 -12.366 1.00 58.72 110 SER A O 1
ATOM 826 N N . PRO A 1 111 ? 23.375 1.322 -12.168 1.00 67.12 111 PRO A N 1
ATOM 827 C CA . PRO A 1 111 ? 23.777 0.945 -10.799 1.00 67.12 111 PRO A CA 1
ATOM 828 C C . PRO A 1 111 ? 22.636 1.068 -9.774 1.00 67.12 111 PRO A C 1
ATOM 830 O O . PRO A 1 111 ? 22.715 0.525 -8.671 1.00 67.12 111 PRO A O 1
ATOM 833 N N . ALA A 1 112 ? 21.537 1.725 -10.149 1.00 67.06 112 ALA A N 1
ATOM 834 C CA . ALA A 1 112 ? 20.313 1.814 -9.368 1.00 67.06 112 ALA A CA 1
ATOM 835 C C . ALA A 1 112 ? 19.731 0.441 -8.977 1.00 67.06 112 ALA A C 1
ATOM 837 O O . ALA A 1 112 ? 19.105 0.347 -7.926 1.00 67.06 112 ALA A O 1
ATOM 838 N N . VAL A 1 113 ? 19.972 -0.632 -9.749 1.00 67.94 113 VAL A N 1
ATOM 839 C CA . VAL A 1 113 ? 19.486 -1.985 -9.397 1.00 67.94 113 VAL A CA 1
ATOM 840 C C . VAL A 1 113 ? 20.190 -2.501 -8.148 1.00 67.94 113 VAL A C 1
ATOM 842 O O . VAL A 1 113 ? 19.548 -3.018 -7.237 1.00 67.94 113 VAL A O 1
ATOM 845 N N . ILE A 1 114 ? 21.503 -2.290 -8.069 1.00 72.06 114 ILE A N 1
ATOM 846 C CA . ILE A 1 114 ? 22.326 -2.675 -6.919 1.00 72.06 114 ILE A CA 1
ATOM 847 C C . ILE A 1 114 ? 21.909 -1.865 -5.688 1.00 72.06 114 ILE A C 1
ATOM 849 O O . ILE A 1 114 ? 21.746 -2.423 -4.604 1.00 72.06 114 ILE A O 1
ATOM 853 N N . VAL A 1 115 ? 21.668 -0.561 -5.861 1.00 70.75 115 VAL A N 1
ATOM 854 C CA . VAL A 1 115 ? 21.179 0.314 -4.785 1.00 70.75 115 VAL A CA 1
ATOM 855 C C . VAL A 1 115 ? 19.791 -0.118 -4.311 1.00 70.75 1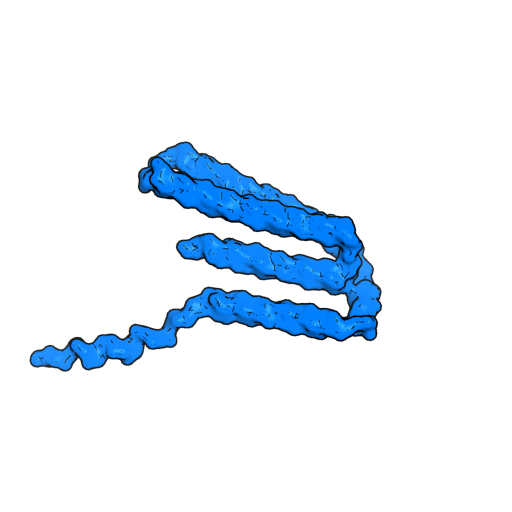15 VAL A C 1
ATOM 857 O O . VAL A 1 115 ? 19.568 -0.204 -3.108 1.00 70.75 115 VAL A O 1
ATOM 860 N N . ALA A 1 116 ? 18.873 -0.450 -5.222 1.00 70.94 116 ALA A N 1
ATOM 861 C CA . ALA A 1 116 ? 17.531 -0.912 -4.879 1.00 70.94 116 ALA A CA 1
ATOM 862 C C . ALA A 1 116 ? 17.571 -2.218 -4.073 1.00 70.94 116 ALA A C 1
ATOM 864 O O . ALA A 1 116 ? 16.927 -2.305 -3.030 1.00 70.94 116 ALA A O 1
ATOM 865 N N . TRP A 1 117 ? 18.380 -3.198 -4.487 1.00 74.12 117 TRP A N 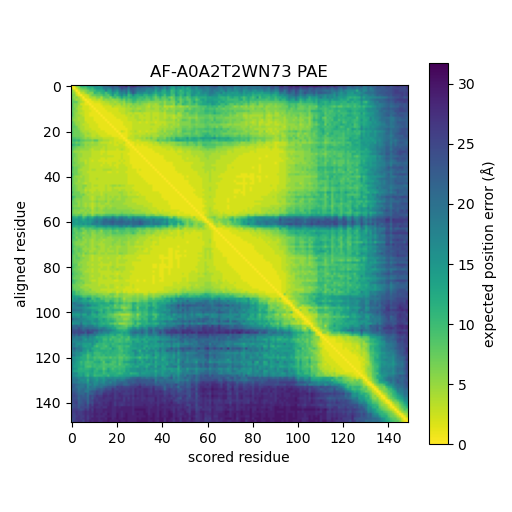1
ATOM 866 C CA . TRP A 1 117 ? 18.596 -4.424 -3.712 1.00 74.12 117 TRP A CA 1
ATOM 867 C C . TRP A 1 117 ? 19.257 -4.149 -2.357 1.00 74.12 117 TRP A C 1
ATOM 869 O O . TRP A 1 117 ? 18.844 -4.729 -1.355 1.00 74.12 117 TRP A O 1
ATOM 879 N N . GLY A 1 118 ? 20.219 -3.225 -2.288 1.00 77.62 118 GLY A N 1
ATOM 880 C CA . GLY A 1 118 ? 20.824 -2.787 -1.028 1.00 77.62 118 GLY A CA 1
ATOM 881 C C . GLY A 1 118 ? 19.809 -2.156 -0.068 1.00 77.62 118 GLY A C 1
ATOM 882 O O . GLY A 1 118 ? 19.794 -2.485 1.116 1.00 77.62 118 GLY A O 1
ATOM 883 N N . VAL A 1 119 ? 18.911 -1.311 -0.581 1.00 73.94 119 VAL A N 1
ATOM 884 C CA . VAL A 1 119 ? 17.820 -0.686 0.184 1.00 73.94 119 VAL A CA 1
ATOM 885 C C . VAL A 1 119 ? 16.808 -1.731 0.652 1.00 73.94 119 VAL A C 1
ATOM 887 O O . VAL A 1 119 ? 16.426 -1.719 1.819 1.00 73.94 119 VAL A O 1
ATOM 890 N N . VAL A 1 120 ? 16.419 -2.675 -0.209 1.00 74.00 120 VAL A N 1
ATOM 891 C CA . VAL A 1 120 ? 15.522 -3.787 0.148 1.00 74.00 120 VAL A CA 1
ATOM 892 C C . VAL A 1 120 ? 16.123 -4.627 1.264 1.00 74.00 120 VAL A C 1
ATOM 894 O O . VAL A 1 120 ? 15.462 -4.860 2.269 1.00 74.00 120 VAL A O 1
ATOM 897 N N . LEU A 1 121 ? 17.387 -5.033 1.134 1.00 79.81 121 LEU A N 1
ATOM 898 C CA . LEU A 1 121 ? 18.072 -5.839 2.144 1.00 79.81 121 LEU A CA 1
ATOM 899 C C . LEU A 1 121 ? 18.242 -5.080 3.463 1.00 79.81 121 LEU A C 1
ATOM 901 O O . LEU A 1 121 ? 17.998 -5.649 4.526 1.00 79.81 121 LEU A O 1
ATOM 905 N N . ALA A 1 122 ? 18.604 -3.797 3.412 1.00 76.94 122 ALA A N 1
ATOM 906 C CA . ALA A 1 122 ? 18.724 -2.953 4.597 1.00 76.94 122 ALA A CA 1
ATOM 907 C C . ALA A 1 122 ? 17.377 -2.779 5.309 1.00 76.94 122 ALA A C 1
ATOM 909 O O . ALA A 1 122 ? 17.298 -2.871 6.532 1.00 76.94 122 ALA A O 1
ATOM 910 N N . LEU A 1 123 ? 16.298 -2.580 4.557 1.00 69.75 123 LEU A N 1
ATOM 911 C CA . LEU A 1 123 ? 14.963 -2.440 5.122 1.00 69.75 123 LEU A CA 1
ATOM 912 C C . LEU A 1 123 ? 14.420 -3.774 5.636 1.00 69.75 123 LEU A C 1
ATOM 914 O O . LEU A 1 123 ? 13.866 -3.800 6.729 1.00 69.75 123 LEU A O 1
ATOM 918 N N . CYS A 1 124 ? 14.652 -4.892 4.942 1.00 72.94 124 CYS A N 1
ATOM 919 C CA . CYS A 1 124 ? 14.393 -6.230 5.470 1.00 72.94 124 CYS A CA 1
ATOM 920 C C . CYS A 1 124 ? 15.158 -6.455 6.777 1.00 72.94 124 CYS A C 1
ATOM 922 O O . CYS A 1 124 ? 14.575 -6.939 7.740 1.00 72.94 124 CYS A O 1
ATOM 924 N N . TYR A 1 125 ? 16.429 -6.052 6.857 1.00 78.19 125 TYR A N 1
ATOM 925 C CA . TYR A 1 125 ? 17.217 -6.137 8.084 1.00 78.19 125 TYR A CA 1
ATOM 926 C C . TYR A 1 125 ? 16.608 -5.294 9.210 1.00 78.19 125 TYR A C 1
ATOM 928 O O . TYR A 1 125 ? 16.384 -5.813 10.299 1.00 78.19 125 TYR A O 1
ATOM 936 N N . VAL A 1 126 ? 16.263 -4.029 8.957 1.00 70.38 126 VAL A N 1
ATOM 937 C CA . VAL A 1 126 ? 15.619 -3.144 9.945 1.00 70.38 126 VAL A CA 1
ATOM 938 C C . VAL A 1 126 ? 14.254 -3.686 10.382 1.00 70.38 126 VAL A C 1
ATOM 940 O O . VAL A 1 126 ? 13.923 -3.636 11.565 1.00 70.38 126 VAL A O 1
ATOM 943 N N . VAL A 1 127 ? 13.474 -4.258 9.465 1.00 64.69 127 VAL A N 1
ATOM 944 C CA . VAL A 1 127 ? 12.176 -4.879 9.759 1.00 64.69 127 VAL A CA 1
ATOM 945 C C . VAL A 1 127 ? 12.334 -6.197 10.517 1.00 64.69 127 VAL A C 1
ATOM 947 O O . VAL A 1 127 ? 11.510 -6.492 11.370 1.00 64.69 127 VAL A O 1
ATOM 950 N N . ILE A 1 128 ? 13.367 -6.995 10.258 1.00 65.12 128 ILE A N 1
ATOM 951 C CA . ILE A 1 128 ? 13.599 -8.263 10.963 1.00 65.12 128 ILE A CA 1
ATOM 952 C C . ILE A 1 128 ? 14.183 -7.994 12.356 1.00 65.12 128 ILE A C 1
ATOM 954 O O . ILE A 1 128 ? 13.698 -8.534 13.346 1.00 65.12 128 ILE A O 1
ATOM 958 N N . TRP A 1 129 ? 15.190 -7.126 12.460 1.00 62.91 129 TRP A N 1
ATOM 959 C CA . TRP A 1 129 ? 15.957 -6.901 13.690 1.00 62.91 129 TRP A CA 1
ATOM 960 C C . TRP A 1 129 ? 15.467 -5.732 14.547 1.00 62.91 129 TRP A C 1
ATOM 962 O O . TRP A 1 129 ? 15.514 -5.826 15.769 1.00 62.91 129 TRP A O 1
ATOM 972 N N . GLY A 1 130 ? 14.943 -4.655 13.961 1.00 60.09 130 GLY A N 1
ATOM 973 C CA . GLY A 1 130 ? 14.361 -3.530 14.712 1.00 60.09 130 GLY A CA 1
ATOM 974 C C . GLY A 1 130 ? 13.003 -3.852 15.348 1.00 60.09 130 GLY A C 1
ATOM 975 O O . GLY A 1 130 ? 12.487 -3.097 16.172 1.00 60.09 130 GLY A O 1
ATOM 976 N N . VAL A 1 131 ? 12.413 -4.989 14.973 1.00 50.25 131 VAL A N 1
ATOM 977 C CA . VAL A 1 131 ? 11.071 -5.428 15.377 1.00 50.25 131 VAL A CA 1
ATOM 978 C C . VAL A 1 131 ? 11.107 -6.511 16.445 1.00 50.25 131 VAL A C 1
ATOM 980 O O . VAL A 1 131 ? 10.165 -6.567 17.239 1.00 50.25 131 VAL A O 1
ATOM 983 N N . VAL A 1 132 ? 12.163 -7.329 16.496 1.00 46.16 132 VAL A N 1
ATOM 984 C CA . VAL A 1 132 ? 12.385 -8.310 17.563 1.00 46.16 132 VAL A CA 1
ATOM 985 C C . VAL A 1 132 ? 12.776 -7.540 18.824 1.00 46.16 132 VAL A C 1
ATOM 987 O O . VAL A 1 132 ? 13.877 -6.993 18.890 1.00 46.16 132 VAL A O 1
ATOM 990 N N . PRO A 1 133 ? 11.907 -7.459 19.850 1.00 47.66 133 PRO A N 1
ATOM 991 C CA . PRO A 1 133 ? 12.307 -6.854 21.104 1.00 47.66 133 PRO A CA 1
ATOM 992 C C . PRO A 1 133 ? 13.444 -7.711 21.652 1.00 47.66 133 PRO A C 1
ATOM 994 O O . PRO A 1 133 ? 13.260 -8.913 21.854 1.00 47.66 133 PRO A O 1
ATOM 997 N N . ALA A 1 134 ? 14.609 -7.108 21.888 1.00 50.62 134 ALA A N 1
ATOM 998 C CA . ALA A 1 134 ? 15.730 -7.738 22.571 1.00 50.62 134 ALA A CA 1
ATOM 999 C C . ALA A 1 134 ? 15.330 -8.067 24.022 1.00 50.62 134 ALA A C 1
ATOM 1001 O O . ALA A 1 134 ? 15.709 -7.391 24.976 1.00 50.62 134 ALA A O 1
ATOM 1002 N N . ARG A 1 135 ? 14.514 -9.105 24.210 1.00 56.44 135 ARG A N 1
ATOM 1003 C CA . ARG A 1 135 ? 14.080 -9.585 25.517 1.00 56.44 135 ARG A CA 1
ATOM 1004 C C . ARG A 1 135 ? 14.909 -10.807 25.877 1.00 56.44 135 ARG A C 1
ATOM 1006 O O . ARG A 1 135 ? 14.420 -11.925 25.827 1.00 56.44 135 ARG A O 1
ATOM 1013 N N . LYS A 1 136 ? 16.183 -10.575 26.211 1.00 51.31 136 LYS A N 1
ATOM 1014 C CA . LYS A 1 136 ? 16.992 -11.476 27.055 1.00 51.31 136 LYS A CA 1
ATOM 1015 C C . LYS A 1 136 ? 18.320 -10.825 27.454 1.00 51.31 136 LYS A C 1
ATOM 1017 O O . LYS A 1 136 ? 19.373 -11.119 26.903 1.00 51.31 136 LYS A O 1
ATOM 1022 N N . ARG A 1 137 ? 18.278 -9.908 28.428 1.00 51.38 137 ARG A N 1
ATOM 1023 C CA . ARG A 1 137 ? 19.485 -9.487 29.177 1.00 51.38 137 ARG A CA 1
ATOM 1024 C C . ARG A 1 137 ? 19.198 -8.920 30.577 1.00 51.38 137 ARG A C 1
ATOM 1026 O O . ARG A 1 137 ? 19.992 -8.143 31.090 1.00 51.38 137 ARG A O 1
ATOM 1033 N N . ARG A 1 138 ? 18.066 -9.278 31.204 1.00 49.44 138 ARG A N 1
ATOM 1034 C CA . ARG A 1 138 ? 17.712 -8.822 32.569 1.00 49.44 138 ARG A CA 1
ATOM 1035 C C . ARG A 1 138 ? 17.224 -9.926 33.522 1.00 49.44 138 ARG A C 1
ATOM 1037 O O . ARG A 1 138 ? 16.630 -9.609 34.537 1.00 49.44 138 ARG A O 1
ATOM 1044 N N . GLU A 1 139 ? 17.500 -11.200 33.243 1.00 52.47 139 GLU A N 1
ATOM 1045 C CA . GLU A 1 139 ? 17.141 -12.306 34.161 1.00 52.47 139 GLU A CA 1
ATOM 1046 C C . GLU A 1 139 ? 18.356 -12.924 34.883 1.00 52.47 139 GLU A C 1
ATOM 1048 O O . GLU A 1 139 ? 18.193 -13.671 35.837 1.00 52.47 139 GLU A O 1
ATOM 1053 N N . GLY A 1 140 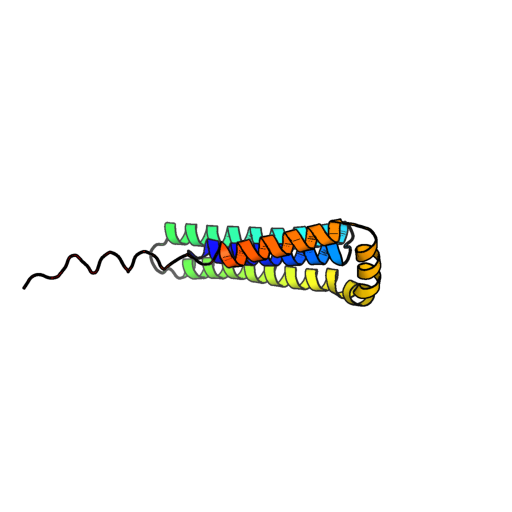? 19.592 -12.561 34.514 1.00 48.03 140 GLY A N 1
ATOM 1054 C CA . GLY A 1 140 ? 20.807 -13.103 35.149 1.00 48.03 140 GLY A CA 1
ATOM 1055 C C . GLY A 1 140 ? 21.304 -12.360 36.399 1.00 48.03 140 GLY A C 1
ATOM 1056 O O . GLY A 1 140 ? 22.263 -12.807 37.017 1.00 48.03 140 GLY A O 1
ATOM 1057 N N . GLY A 1 141 ? 20.706 -11.217 36.756 1.00 50.41 141 GLY A N 1
ATOM 1058 C CA . GLY A 1 141 ? 21.225 -10.336 37.816 1.00 50.41 141 GLY A CA 1
ATOM 1059 C C . GLY A 1 141 ? 20.470 -10.381 39.146 1.00 50.41 141 GLY A C 1
ATOM 1060 O O . GLY A 1 141 ? 21.030 -9.998 40.167 1.00 50.41 141 GLY A O 1
ATOM 1061 N N . GLN A 1 142 ? 19.216 -10.842 39.156 1.00 52.50 142 GLN A N 1
ATOM 1062 C CA . GLN A 1 142 ? 18.342 -10.709 40.331 1.00 52.50 142 GLN A CA 1
ATOM 1063 C C . GLN A 1 142 ? 18.306 -11.963 41.222 1.00 52.50 142 GLN A C 1
ATOM 1065 O O . GLN A 1 142 ? 17.881 -11.888 42.368 1.00 52.50 142 GLN A O 1
ATOM 1070 N N . ASN A 1 143 ? 18.864 -13.087 40.757 1.00 51.84 143 ASN A N 1
ATOM 1071 C CA . ASN A 1 143 ? 18.923 -14.349 41.507 1.00 51.84 143 ASN A CA 1
ATOM 1072 C C . ASN A 1 143 ? 20.079 -14.445 42.527 1.00 51.84 143 ASN A C 1
ATOM 1074 O O . ASN A 1 143 ? 20.372 -15.531 43.017 1.00 51.84 143 ASN A O 1
ATOM 1078 N N . ARG A 1 144 ? 20.764 -13.337 42.848 1.00 57.75 144 ARG A N 1
ATOM 1079 C CA . ARG A 1 144 ? 21.894 -13.321 43.801 1.00 57.75 144 ARG A CA 1
ATOM 1080 C C . ARG A 1 144 ? 21.604 -12.657 45.153 1.00 57.75 144 ARG A C 1
ATOM 1082 O O . ARG A 1 144 ? 22.518 -12.580 45.962 1.00 57.75 144 ARG A O 1
ATOM 1089 N N . ILE A 1 145 ? 20.378 -12.194 45.421 1.00 57.19 145 ILE A N 1
ATOM 1090 C CA . ILE A 1 145 ? 20.085 -11.367 46.616 1.00 57.19 145 ILE A CA 1
ATOM 1091 C C . ILE A 1 145 ? 19.006 -11.965 47.540 1.00 57.19 145 ILE A C 1
ATOM 1093 O O . ILE A 1 145 ? 18.360 -11.240 48.284 1.00 57.19 145 ILE A O 1
ATOM 1097 N N . GLY A 1 146 ? 18.779 -13.280 47.496 1.00 51.09 146 GLY A N 1
ATOM 1098 C CA . GLY A 1 146 ? 17.677 -13.916 48.233 1.00 51.09 146 GLY A CA 1
ATOM 1099 C C . GLY A 1 146 ? 18.031 -15.247 48.884 1.00 51.09 146 GLY A C 1
ATOM 1100 O O . GLY A 1 146 ? 17.239 -16.177 48.803 1.00 51.09 146 GLY A O 1
ATOM 1101 N N . GLY A 1 147 ? 19.219 -15.366 49.478 1.00 48.94 147 GLY A N 1
ATOM 1102 C CA . GLY A 1 147 ? 19.617 -16.580 50.187 1.00 48.94 147 GLY A CA 1
ATOM 1103 C C . GLY A 1 147 ? 20.400 -16.272 51.454 1.00 48.94 147 GLY A C 1
ATOM 1104 O O . GLY A 1 147 ? 21.618 -16.138 51.395 1.00 48.94 147 GLY A O 1
ATOM 1105 N N . THR A 1 148 ? 19.707 -16.206 52.587 1.00 45.56 148 THR A N 1
ATOM 1106 C CA . THR A 1 148 ? 20.294 -16.471 53.908 1.00 45.56 148 THR A CA 1
ATOM 1107 C C . THR A 1 148 ? 19.340 -17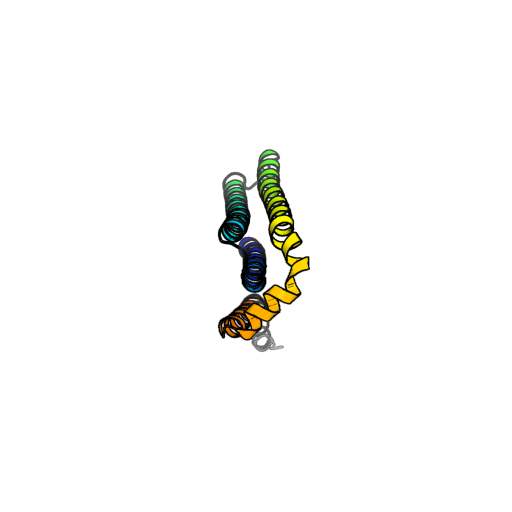.385 54.684 1.00 45.56 148 THR A C 1
ATOM 1109 O O . THR A 1 148 ? 18.147 -17.069 54.711 1.00 45.56 148 THR A O 1
ATOM 1112 N N . PRO A 1 149 ? 19.824 -18.510 55.244 1.00 59.28 149 PRO A N 1
ATOM 1113 C CA . PRO A 1 149 ? 19.061 -19.363 56.155 1.00 59.28 149 PRO A CA 1
ATOM 1114 C C . PRO A 1 149 ? 18.878 -18.730 57.540 1.00 59.28 149 PRO A C 1
ATOM 1116 O O . PRO A 1 149 ? 19.700 -17.858 57.908 1.00 59.28 149 PRO A O 1
#

Solvent-accessible surface area (backbone atoms only — not comparable to full-atom values): 8615 Å² total; per-residue (Å²): 126,60,71,69,54,55,53,52,52,53,53,51,52,50,48,53,51,52,52,49,41,61,56,63,58,59,52,76,65,53,46,50,50,53,51,49,36,53,48,51,31,53,52,35,48,53,48,31,52,49,50,47,53,50,43,55,70,79,44,82,62,98,45,75,68,55,50,53,54,47,52,51,34,53,48,52,29,51,53,39,48,53,52,35,51,53,51,46,48,68,61,48,50,72,46,59,82,49,32,72,64,44,36,55,56,50,69,74,72,42,74,62,55,61,51,50,53,50,51,50,52,51,48,51,46,48,58,59,57,74,62,53,77,88,84,83,87,79,78,88,73,72,85,79,80,84,85,80,136

InterPro domains:
  IPR000829 DAGK family [PF01219] (2-91)
  IPR000829 DAGK family [PTHR34299] (2-96)
  IPR033717 Undecaprenol kinase [cd14265] (2-74)
  IPR036945 Diacylglycerol kinase (DAGK) superfamily [G3DSA:1.10.287.3610] (1-97)

Foldseek 3Di:
DVVVVVVLVLVLVLLVLVLLCVLLPFDPVLVVLLVVLSVQLVVLSVVLVVLLVVLCVPPVDDDPVSVVSNVVSVVSSVVSVVVSVVSSCVRCVVSVVVNVVSNVVVVVPDCVNVVSVVVSVVSVCCSVPVVPPPPPDPPPPPVPPDDDD